Protein AF-A0A847SZL8-F1 (afdb_monomer_lite)

pLDDT: mean 82.45, std 12.75, range [51.09, 95.62]

Structure (mmCIF, N/CA/C/O backbone):
data_AF-A0A847SZL8-F1
#
_entry.id   AF-A0A847SZL8-F1
#
loop_
_atom_site.group_PDB
_atom_site.id
_atom_site.type_symbol
_atom_site.label_atom_id
_atom_site.label_alt_id
_atom_site.label_comp_id
_atom_site.label_asym_id
_atom_site.label_entity_id
_atom_site.label_seq_id
_atom_site.pdbx_PDB_ins_code
_atom_site.Cartn_x
_atom_site.Cartn_y
_atom_site.Cartn_z
_atom_site.occupancy
_atom_site.B_iso_or_equiv
_atom_site.auth_seq_id
_atom_site.auth_comp_id
_atom_site.auth_asym_id
_atom_site.auth_atom_id
_atom_site.pdbx_PDB_model_num
ATOM 1 N N . MET A 1 1 ? 1.873 -6.958 -13.716 1.00 56.06 1 MET A N 1
ATOM 2 C CA . MET A 1 1 ? 2.020 -8.199 -14.514 1.00 56.06 1 MET A CA 1
ATOM 3 C C . MET A 1 1 ? 2.588 -7.904 -15.901 1.00 56.06 1 MET A C 1
ATOM 5 O O . MET A 1 1 ? 3.604 -8.492 -16.228 1.00 56.06 1 MET A O 1
ATOM 9 N N . ILE A 1 2 ? 2.047 -6.939 -16.661 1.00 65.44 2 ILE A N 1
ATOM 10 C CA . ILE A 1 2 ? 2.554 -6.559 -18.002 1.00 65.44 2 ILE A CA 1
ATOM 11 C C . ILE A 1 2 ? 4.053 -6.182 -18.011 1.00 65.44 2 ILE A C 1
ATOM 13 O O . ILE A 1 2 ? 4.792 -6.655 -18.864 1.00 65.44 2 ILE A O 1
ATOM 17 N N . GLY A 1 3 ? 4.538 -5.430 -17.015 1.00 54.22 3 GLY A N 1
ATOM 18 C CA . GLY A 1 3 ? 5.964 -5.068 -16.926 1.00 54.22 3 GLY A CA 1
ATOM 19 C C . GLY A 1 3 ? 6.925 -6.255 -16.756 1.00 54.22 3 GLY A C 1
ATOM 20 O O . GLY A 1 3 ? 8.034 -6.219 -17.275 1.00 54.22 3 GLY A O 1
ATOM 21 N N . VAL A 1 4 ? 6.484 -7.334 -16.096 1.00 65.69 4 VAL A N 1
ATOM 22 C CA . VAL A 1 4 ? 7.276 -8.572 -15.953 1.00 65.69 4 VAL A CA 1
ATOM 23 C C . VAL A 1 4 ? 7.422 -9.265 -17.303 1.00 65.69 4 VAL A C 1
ATOM 25 O O . VAL A 1 4 ? 8.506 -9.728 -17.637 1.00 65.69 4 VAL A O 1
ATOM 28 N N . VAL A 1 5 ? 6.346 -9.288 -18.093 1.00 71.50 5 VAL A N 1
ATOM 29 C CA . VAL A 1 5 ? 6.340 -9.889 -19.432 1.00 71.50 5 VAL A CA 1
ATOM 30 C C . VAL A 1 5 ? 7.264 -9.112 -20.371 1.00 71.50 5 VAL A C 1
ATOM 32 O O . VAL A 1 5 ? 8.088 -9.719 -21.042 1.00 71.50 5 VAL A O 1
ATOM 35 N N . ILE A 1 6 ? 7.198 -7.777 -20.365 1.00 69.06 6 ILE A N 1
ATOM 36 C CA . ILE A 1 6 ? 8.041 -6.928 -21.226 1.00 69.06 6 ILE A CA 1
ATOM 37 C C . ILE A 1 6 ? 9.527 -7.056 -20.860 1.00 69.06 6 ILE A C 1
ATOM 39 O O . ILE A 1 6 ? 10.365 -7.198 -21.747 1.00 69.06 6 ILE A O 1
ATOM 43 N N . PHE A 1 7 ? 9.862 -7.074 -19.565 1.00 65.06 7 PHE A N 1
ATOM 44 C CA . PHE A 1 7 ? 11.241 -7.301 -19.128 1.00 65.06 7 PHE A CA 1
ATOM 45 C C . PHE A 1 7 ? 11.752 -8.695 -19.494 1.00 65.06 7 PHE A C 1
ATOM 47 O O . PHE A 1 7 ? 12.877 -8.823 -19.966 1.00 65.06 7 PHE A O 1
ATOM 54 N N . ALA A 1 8 ? 10.932 -9.735 -19.308 1.00 67.38 8 ALA A N 1
ATOM 55 C CA . ALA A 1 8 ? 11.304 -11.097 -19.672 1.00 67.38 8 ALA A CA 1
ATOM 56 C C . ALA A 1 8 ? 11.569 -11.225 -21.180 1.00 67.38 8 ALA A C 1
ATOM 58 O O . ALA A 1 8 ? 12.553 -11.846 -21.562 1.00 67.38 8 ALA A O 1
ATOM 59 N N . VAL A 1 9 ? 10.755 -10.585 -22.029 1.00 69.19 9 VAL A N 1
ATOM 60 C CA . VAL A 1 9 ? 10.972 -10.558 -23.486 1.00 69.19 9 VAL A CA 1
ATOM 61 C C . VAL A 1 9 ? 12.299 -9.876 -23.841 1.00 69.19 9 VAL A C 1
ATOM 63 O O . VAL A 1 9 ? 13.081 -10.450 -24.591 1.00 69.19 9 VAL A O 1
ATOM 66 N N . GLY A 1 10 ? 12.602 -8.709 -23.259 1.00 62.47 10 GLY A N 1
ATOM 67 C CA . GLY A 1 10 ? 13.881 -8.021 -23.497 1.00 62.47 10 GLY A CA 1
ATOM 68 C C . GLY A 1 10 ? 15.105 -8.788 -22.974 1.00 62.47 10 GLY A C 1
ATOM 69 O O . GLY A 1 10 ? 16.164 -8.764 -23.593 1.00 62.47 10 GLY A O 1
ATOM 70 N N . LEU A 1 11 ? 14.971 -9.500 -21.850 1.00 67.06 11 LEU A N 1
ATOM 71 C CA . LEU A 1 11 ? 16.047 -10.321 -21.287 1.00 67.06 11 LEU A CA 1
ATOM 72 C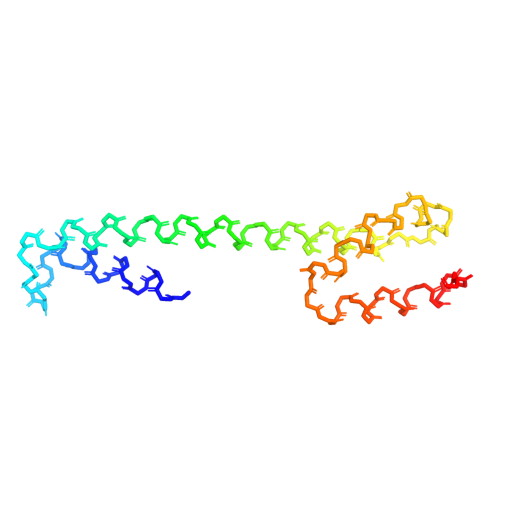 C . LEU A 1 11 ? 16.333 -11.567 -22.140 1.00 67.06 11 LEU A C 1
ATOM 74 O O . LEU A 1 11 ? 17.491 -11.938 -22.307 1.00 67.06 11 LEU A O 1
ATOM 78 N N . LEU A 1 12 ? 15.292 -12.206 -22.683 1.00 66.88 12 LEU A N 1
ATOM 79 C CA . LEU A 1 12 ? 15.429 -13.379 -23.554 1.00 66.88 12 LEU A CA 1
ATOM 80 C C . LEU A 1 12 ? 16.088 -13.029 -24.897 1.00 66.88 12 LEU A C 1
ATOM 82 O O . LEU A 1 12 ? 16.916 -13.803 -25.376 1.00 66.88 12 LEU A O 1
ATOM 86 N N . ASP A 1 13 ? 15.774 -11.855 -25.451 1.00 63.31 13 ASP A N 1
ATOM 87 C CA . ASP A 1 13 ? 16.421 -11.298 -26.648 1.00 63.31 13 ASP A CA 1
ATOM 88 C C . ASP A 1 13 ? 17.920 -11.018 -26.394 1.00 63.31 13 ASP A C 1
ATOM 90 O O . ASP A 1 13 ? 18.778 -11.464 -27.153 1.00 63.31 13 ASP A O 1
ATOM 94 N N . LEU A 1 14 ? 18.273 -10.407 -25.251 1.00 62.00 14 LEU A N 1
ATOM 95 C CA . LEU A 1 14 ? 19.674 -10.156 -24.866 1.00 62.00 14 LEU A CA 1
ATOM 96 C C . LEU A 1 14 ? 20.489 -11.446 -24.652 1.00 62.00 14 LEU A C 1
ATOM 98 O O . LEU A 1 14 ? 21.679 -11.491 -24.959 1.00 62.00 14 LEU A O 1
ATOM 102 N N . LEU A 1 15 ? 19.862 -12.504 -24.132 1.00 67.12 15 LEU A N 1
ATOM 103 C CA . LEU A 1 15 ? 20.504 -13.811 -23.939 1.00 67.12 15 LEU A CA 1
ATOM 104 C C . LEU A 1 15 ? 20.702 -14.588 -25.255 1.00 67.12 15 LEU A C 1
ATOM 106 O O . LEU A 1 15 ? 21.145 -15.737 -25.219 1.00 67.12 15 LEU A O 1
ATOM 110 N N . ASN A 1 16 ? 20.395 -13.974 -26.405 1.00 59.38 16 ASN A N 1
ATOM 111 C CA . ASN A 1 16 ? 20.496 -14.552 -27.743 1.00 59.38 16 ASN A CA 1
ATOM 112 C C . ASN A 1 16 ? 19.755 -15.899 -27.859 1.00 59.38 16 ASN A C 1
ATOM 114 O O . ASN A 1 16 ? 20.149 -16.800 -28.607 1.00 59.38 16 ASN A O 1
ATOM 118 N N . MET A 1 17 ? 18.673 -16.064 -27.084 1.00 55.69 17 MET A N 1
ATOM 119 C CA . MET A 1 17 ? 17.741 -17.165 -27.280 1.00 55.69 17 MET A CA 1
ATOM 120 C C . MET A 1 17 ? 16.977 -16.859 -28.565 1.00 55.69 17 MET A C 1
ATOM 122 O O . MET A 1 17 ? 16.092 -16.013 -28.578 1.00 55.69 17 MET A O 1
ATOM 126 N N . ARG A 1 18 ? 17.380 -17.558 -29.631 1.00 51.09 18 ARG A N 1
ATOM 127 C CA . ARG A 1 18 ? 17.057 -17.478 -31.074 1.00 51.09 18 ARG A CA 1
ATOM 128 C C . ARG A 1 18 ? 15.573 -17.340 -31.499 1.00 51.09 18 ARG A C 1
ATOM 130 O O . ARG A 1 18 ? 15.249 -17.595 -32.653 1.00 51.09 18 ARG A O 1
ATOM 137 N N . PHE A 1 19 ? 14.656 -17.004 -30.598 1.00 53.31 19 PHE A N 1
ATOM 138 C CA . PHE A 1 19 ? 13.219 -16.889 -30.849 1.00 53.31 19 PHE A CA 1
ATOM 139 C C . PHE A 1 19 ? 12.742 -15.456 -31.104 1.00 53.31 19 PHE A C 1
ATOM 141 O O . PHE A 1 19 ? 11.617 -15.285 -31.568 1.00 53.31 19 PHE A O 1
ATOM 148 N N . VAL A 1 20 ? 13.565 -14.435 -30.845 1.00 53.34 20 VAL A N 1
ATOM 149 C CA . VAL A 1 20 ? 13.224 -13.042 -31.152 1.00 53.34 20 VAL A CA 1
ATOM 150 C C . VAL A 1 20 ? 14.484 -12.351 -31.678 1.00 53.34 20 VAL A C 1
ATOM 152 O O . VAL A 1 20 ? 15.493 -12.338 -30.995 1.00 53.34 20 VAL A O 1
ATOM 155 N N . GLU A 1 21 ? 14.465 -11.863 -32.917 1.00 57.94 21 GLU A N 1
ATOM 156 C CA . GLU A 1 21 ? 15.488 -10.953 -33.449 1.00 57.94 21 GLU A CA 1
ATOM 157 C C . GLU A 1 21 ? 14.891 -9.546 -33.382 1.00 57.94 21 GLU A C 1
ATOM 159 O O . GLU A 1 21 ? 14.285 -9.068 -34.340 1.00 57.94 21 GLU A O 1
ATOM 164 N N . VAL A 1 22 ? 14.980 -8.888 -32.221 1.00 59.97 22 VAL A N 1
ATOM 165 C CA . VAL A 1 22 ? 14.420 -7.530 -32.058 1.00 59.97 22 VAL A CA 1
ATOM 166 C C . VAL A 1 22 ? 15.401 -6.446 -32.540 1.00 59.97 22 VAL A C 1
ATOM 168 O O . VAL A 1 22 ? 15.051 -5.268 -32.660 1.00 59.97 22 VAL A O 1
ATOM 171 N N . GLY A 1 23 ? 16.639 -6.824 -32.874 1.00 67.12 23 GLY A N 1
ATOM 172 C CA . GLY A 1 23 ? 17.683 -5.899 -33.316 1.00 67.12 23 GLY A CA 1
ATOM 173 C C . GLY A 1 23 ? 17.966 -4.822 -32.260 1.00 67.12 23 GLY A C 1
ATOM 174 O O . GLY A 1 23 ? 17.905 -5.068 -31.059 1.00 67.12 23 GLY A O 1
ATOM 175 N N . THR A 1 24 ? 18.243 -3.585 -32.679 1.00 69.69 24 THR A N 1
ATOM 176 C CA . THR A 1 24 ? 18.556 -2.466 -31.762 1.00 69.69 24 THR A CA 1
ATOM 177 C C . THR A 1 24 ? 17.422 -2.132 -30.775 1.00 69.69 24 THR A C 1
ATOM 179 O O . THR A 1 24 ? 17.667 -1.515 -29.738 1.00 69.69 24 THR A O 1
ATOM 182 N N . TRP A 1 25 ? 16.185 -2.557 -31.048 1.00 73.19 25 TRP A N 1
ATOM 183 C CA . TRP A 1 25 ? 15.039 -2.335 -30.163 1.00 73.19 25 TRP A CA 1
ATOM 184 C C . TRP A 1 25 ? 15.083 -3.177 -28.879 1.00 73.19 25 TRP A C 1
ATOM 186 O O . TRP A 1 25 ? 14.445 -2.797 -27.894 1.00 73.19 25 TRP A O 1
ATOM 196 N N . GLY A 1 26 ? 15.880 -4.252 -28.842 1.00 72.88 26 GLY A N 1
ATOM 197 C CA . GLY A 1 26 ? 16.061 -5.095 -27.657 1.00 72.88 26 GLY A CA 1
ATOM 198 C C . GLY A 1 26 ? 16.535 -4.308 -26.433 1.00 72.88 26 GLY A C 1
ATOM 199 O O . GLY A 1 26 ? 15.957 -4.421 -25.351 1.00 72.88 26 GLY A O 1
ATOM 200 N N . TYR A 1 27 ? 17.508 -3.407 -26.615 1.00 72.44 27 TYR A N 1
ATOM 201 C CA . TYR A 1 27 ? 18.032 -2.556 -25.538 1.00 72.44 27 TYR A CA 1
ATOM 202 C C . TYR A 1 27 ? 16.971 -1.614 -24.950 1.00 72.44 27 TYR A C 1
ATOM 204 O O . TYR A 1 27 ? 16.910 -1.427 -23.732 1.00 72.44 27 TYR A O 1
ATOM 212 N N . TRP A 1 28 ? 16.101 -1.055 -25.796 1.00 79.00 28 TRP A N 1
ATOM 213 C CA . TRP A 1 28 ? 14.998 -0.197 -25.356 1.00 79.00 28 TRP A CA 1
ATOM 214 C C . TRP A 1 28 ? 13.950 -0.985 -24.569 1.00 79.00 28 TRP A C 1
ATOM 216 O O . TRP A 1 28 ? 13.506 -0.528 -23.516 1.00 79.00 28 TRP A O 1
ATOM 226 N N . LEU A 1 29 ? 13.594 -2.188 -25.030 1.00 76.12 29 LEU A N 1
ATOM 227 C CA . LEU A 1 29 ? 12.659 -3.069 -24.325 1.00 76.12 29 LEU A CA 1
ATOM 228 C C . LEU A 1 29 ? 13.199 -3.510 -22.964 1.00 76.12 29 LEU A C 1
ATOM 230 O O . LEU A 1 29 ? 12.448 -3.532 -21.989 1.00 76.12 29 LEU A O 1
ATOM 234 N N . LEU A 1 30 ? 14.497 -3.798 -22.874 1.00 75.00 30 LEU A N 1
ATOM 235 C CA . LEU A 1 30 ? 15.151 -4.154 -21.618 1.00 75.00 30 LEU A CA 1
ATOM 236 C C . LEU A 1 30 ? 15.120 -2.987 -20.623 1.00 75.00 30 LEU A C 1
ATOM 238 O O . LEU A 1 30 ? 14.724 -3.167 -19.471 1.00 75.00 30 LEU A O 1
ATOM 242 N N . GLY A 1 31 ? 1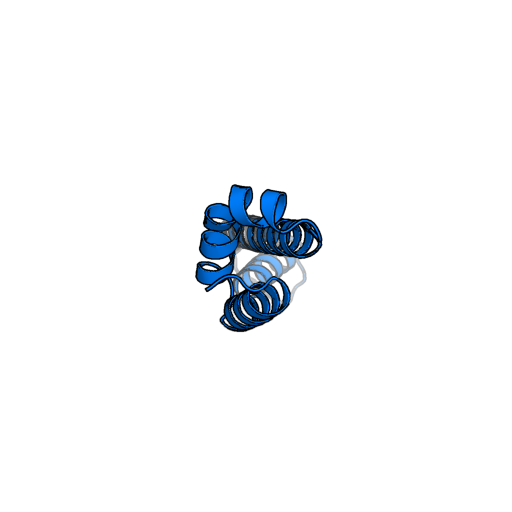5.460 -1.777 -21.081 1.00 81.12 31 GLY A N 1
ATOM 243 C CA . GLY A 1 31 ? 15.404 -0.566 -20.262 1.00 81.12 31 GLY A CA 1
ATOM 244 C C . GLY A 1 31 ? 13.989 -0.255 -19.765 1.00 81.12 31 GLY A C 1
ATOM 245 O O . GLY A 1 31 ? 13.770 -0.079 -18.566 1.00 81.12 31 GLY A O 1
ATOM 246 N N . ILE A 1 32 ? 13.005 -0.258 -20.666 1.00 82.69 32 ILE A N 1
ATOM 247 C CA . ILE A 1 32 ? 11.594 -0.008 -20.335 1.00 82.69 32 ILE A CA 1
ATOM 248 C C . ILE A 1 32 ? 11.052 -1.092 -19.392 1.00 82.69 32 ILE A C 1
ATOM 250 O O . ILE A 1 32 ? 10.373 -0.785 -18.407 1.00 82.69 32 ILE A O 1
ATOM 254 N N . GLY A 1 33 ? 11.380 -2.358 -19.656 1.00 79.06 33 GLY A N 1
ATOM 255 C CA . GLY A 1 33 ? 11.017 -3.484 -18.806 1.00 79.06 33 GLY A CA 1
ATOM 256 C C . GLY A 1 33 ? 11.587 -3.345 -17.395 1.00 79.06 33 GLY A C 1
ATOM 257 O O . GLY A 1 33 ? 10.859 -3.538 -16.422 1.00 79.06 33 GLY A O 1
ATOM 258 N N . ALA A 1 34 ? 12.854 -2.941 -17.268 1.00 82.69 34 ALA A N 1
ATOM 259 C CA . ALA A 1 34 ? 13.506 -2.757 -15.976 1.00 82.69 34 ALA A CA 1
ATOM 260 C C . ALA A 1 34 ? 12.830 -1.646 -15.160 1.00 82.69 34 ALA A C 1
ATOM 262 O O . ALA A 1 34 ? 12.519 -1.842 -13.984 1.00 82.69 34 ALA A O 1
ATOM 263 N N . VAL A 1 35 ? 12.518 -0.509 -15.789 1.00 87.50 35 VAL A N 1
ATOM 264 C CA . VAL A 1 35 ? 11.812 0.600 -15.129 1.00 87.50 35 VAL A CA 1
ATOM 265 C C . VAL A 1 35 ? 10.411 0.176 -14.682 1.00 87.50 35 VAL A C 1
ATOM 267 O O . VAL A 1 35 ? 10.040 0.396 -13.528 1.00 87.50 35 VAL A O 1
ATOM 270 N N . MET A 1 36 ? 9.639 -0.490 -15.546 1.00 83.25 36 MET A N 1
ATOM 271 C CA . MET A 1 36 ? 8.307 -0.984 -15.176 1.00 83.25 36 MET A CA 1
ATOM 272 C C . MET A 1 36 ? 8.353 -2.017 -14.047 1.00 83.25 36 MET A C 1
ATOM 274 O O . MET A 1 36 ? 7.479 -2.012 -13.175 1.00 83.25 36 MET A O 1
ATOM 278 N N . LEU A 1 37 ? 9.360 -2.894 -14.038 1.00 82.88 37 LEU A N 1
ATOM 279 C CA . LEU A 1 37 ? 9.573 -3.838 -12.946 1.00 82.88 37 LEU A CA 1
ATOM 280 C C . LEU A 1 37 ? 9.865 -3.128 -11.629 1.00 82.88 37 LEU A C 1
ATOM 282 O O . LEU A 1 37 ? 9.244 -3.463 -10.622 1.00 82.88 37 LEU A O 1
ATOM 286 N N . LEU A 1 38 ? 10.762 -2.141 -11.632 1.00 88.00 38 LEU A N 1
ATOM 287 C CA . LEU A 1 38 ? 11.089 -1.369 -10.435 1.00 88.00 38 LEU A CA 1
ATOM 288 C C . LEU A 1 38 ? 9.849 -0.672 -9.869 1.00 88.00 38 LEU A C 1
ATOM 290 O O . LEU A 1 38 ? 9.566 -0.801 -8.678 1.00 88.00 38 LEU A O 1
ATOM 294 N N . ILE A 1 39 ? 9.057 -0.013 -10.719 1.00 89.31 39 ILE A N 1
ATOM 295 C CA . ILE A 1 39 ? 7.802 0.631 -10.304 1.00 89.31 39 ILE A CA 1
ATOM 296 C C . ILE A 1 39 ? 6.843 -0.401 -9.699 1.00 89.31 39 ILE A C 1
ATOM 298 O O . ILE A 1 39 ? 6.295 -0.181 -8.617 1.00 89.31 39 ILE A O 1
ATOM 302 N N . GLY A 1 40 ? 6.673 -1.551 -10.359 1.00 85.81 40 GLY A N 1
ATOM 303 C CA . GLY A 1 40 ? 5.821 -2.634 -9.872 1.00 85.81 40 GLY A CA 1
ATOM 304 C C . GLY A 1 40 ? 6.275 -3.193 -8.521 1.00 85.81 40 GLY A C 1
ATOM 305 O O . GLY A 1 40 ? 5.442 -3.427 -7.645 1.00 85.81 40 GLY A O 1
ATOM 306 N N . LEU A 1 41 ? 7.585 -3.364 -8.323 1.00 87.81 41 LEU A N 1
ATOM 307 C CA . LEU A 1 41 ? 8.165 -3.823 -7.061 1.00 87.81 41 LEU A CA 1
ATOM 308 C C . LEU A 1 41 ? 7.948 -2.810 -5.937 1.00 87.81 41 LEU A C 1
ATOM 310 O O . LEU A 1 41 ? 7.540 -3.208 -4.846 1.00 87.81 41 LEU A O 1
ATOM 314 N N . ILE A 1 42 ? 8.153 -1.516 -6.201 1.00 90.31 42 ILE A N 1
ATOM 315 C CA . ILE A 1 42 ? 7.909 -0.446 -5.222 1.00 90.31 42 ILE A CA 1
ATOM 316 C C . ILE A 1 42 ? 6.433 -0.427 -4.815 1.00 90.31 42 ILE A C 1
ATOM 318 O O . ILE A 1 42 ? 6.119 -0.401 -3.624 1.00 90.31 42 ILE A O 1
ATOM 322 N N . TRP A 1 43 ? 5.517 -0.498 -5.783 1.00 87.62 43 TRP A N 1
ATOM 323 C CA . TRP A 1 43 ? 4.079 -0.556 -5.515 1.00 87.62 43 TRP A CA 1
ATOM 324 C C . TRP A 1 43 ? 3.692 -1.777 -4.680 1.00 87.62 43 TRP A C 1
ATOM 326 O O . TRP A 1 43 ? 2.975 -1.654 -3.687 1.00 87.62 43 TRP A O 1
ATOM 336 N N . LEU A 1 44 ? 4.197 -2.956 -5.044 1.00 88.56 44 LEU A N 1
ATOM 337 C CA . LEU A 1 44 ? 3.903 -4.205 -4.348 1.00 88.56 44 LEU A CA 1
ATOM 338 C C . LEU A 1 44 ? 4.481 -4.219 -2.926 1.00 88.56 44 LEU A C 1
ATOM 340 O O . LEU A 1 44 ? 3.817 -4.675 -1.992 1.00 88.56 44 LEU A O 1
ATOM 344 N N . ALA A 1 45 ? 5.687 -3.681 -2.740 1.00 90.31 45 ALA A N 1
ATOM 345 C CA . ALA A 1 45 ? 6.281 -3.487 -1.424 1.00 90.31 45 ALA A CA 1
ATOM 346 C C . ALA A 1 45 ? 5.448 -2.510 -0.582 1.00 90.31 45 ALA A C 1
ATOM 348 O O . ALA A 1 45 ? 5.087 -2.842 0.546 1.00 90.31 45 ALA A O 1
ATOM 349 N N . S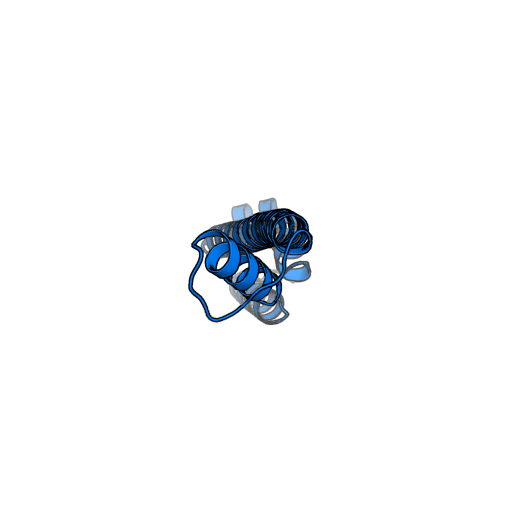ER A 1 46 ? 5.067 -1.357 -1.141 1.00 89.44 46 SER A N 1
ATOM 350 C CA . SER A 1 46 ? 4.230 -0.363 -0.459 1.00 89.44 46 SER A CA 1
ATOM 351 C C . SER A 1 46 ? 2.884 -0.954 -0.034 1.00 89.44 46 SER A C 1
ATOM 353 O O . SER A 1 46 ? 2.497 -0.830 1.127 1.00 89.44 46 SER A O 1
ATOM 355 N N . TYR A 1 47 ? 2.212 -1.685 -0.927 1.00 90.88 47 TYR A N 1
ATOM 356 C CA . TYR A 1 47 ? 0.967 -2.381 -0.611 1.00 90.88 47 TYR A CA 1
ATOM 357 C C . TYR A 1 47 ? 1.145 -3.364 0.553 1.00 90.88 47 TYR A C 1
ATOM 359 O O . TYR A 1 47 ? 0.398 -3.309 1.530 1.00 90.88 47 TYR A O 1
ATOM 367 N N . ARG A 1 48 ? 2.172 -4.224 0.506 1.00 91.56 48 ARG A N 1
ATOM 368 C CA . ARG A 1 48 ? 2.439 -5.183 1.591 1.00 91.56 48 ARG A CA 1
ATOM 369 C C . ARG A 1 48 ? 2.750 -4.500 2.920 1.00 91.56 48 ARG A C 1
ATOM 371 O O . ARG A 1 48 ? 2.303 -4.986 3.957 1.00 91.56 48 ARG A O 1
ATOM 378 N N . LEU A 1 49 ? 3.501 -3.401 2.909 1.00 93.19 49 LEU A N 1
ATOM 379 C CA . LEU A 1 49 ? 3.808 -2.633 4.116 1.00 93.19 49 LEU A CA 1
ATOM 380 C C . LEU A 1 49 ? 2.548 -1.991 4.706 1.00 93.19 49 LEU A C 1
ATOM 382 O O . LEU A 1 49 ? 2.332 -2.102 5.911 1.00 93.19 49 LEU A O 1
ATOM 386 N N . ASN A 1 50 ? 1.679 -1.416 3.872 1.00 93.31 50 ASN A N 1
ATOM 387 C CA . ASN A 1 50 ? 0.409 -0.832 4.312 1.00 93.31 50 ASN A CA 1
ATOM 388 C C . ASN A 1 50 ? -0.528 -1.892 4.905 1.00 93.31 50 ASN A C 1
ATOM 390 O O . ASN A 1 50 ? -1.078 -1.683 5.983 1.00 93.31 50 ASN A O 1
ATOM 394 N N . VAL A 1 51 ? -0.647 -3.062 4.265 1.00 94.31 51 VAL A N 1
ATOM 395 C CA . VAL A 1 51 ? -1.436 -4.190 4.792 1.00 94.31 51 VAL A CA 1
ATOM 396 C C . VAL A 1 51 ? -0.876 -4.686 6.127 1.00 94.31 51 VAL A C 1
ATOM 398 O O . VAL A 1 51 ? -1.638 -4.937 7.060 1.00 94.31 51 VAL A O 1
ATOM 401 N N . ARG A 1 52 ? 0.453 -4.808 6.254 1.00 95.62 52 ARG A N 1
ATOM 402 C CA . ARG A 1 52 ? 1.101 -5.184 7.521 1.00 95.62 52 ARG A CA 1
ATOM 403 C C . ARG A 1 52 ? 0.854 -4.147 8.615 1.00 95.62 52 ARG A C 1
ATOM 405 O O . ARG A 1 52 ? 0.505 -4.538 9.725 1.00 95.62 52 ARG A O 1
ATOM 412 N N . LYS A 1 53 ? 0.996 -2.851 8.309 1.00 94.50 53 LYS A N 1
ATOM 413 C CA . LYS A 1 53 ? 0.725 -1.757 9.257 1.00 94.50 53 LYS A CA 1
ATOM 414 C C . LYS A 1 53 ? -0.735 -1.791 9.713 1.00 94.50 53 LYS A C 1
ATOM 416 O O . LYS A 1 53 ? -0.983 -1.755 10.913 1.00 94.50 53 LYS A O 1
ATOM 421 N N . PHE A 1 54 ? -1.675 -1.954 8.781 1.00 95.19 54 PHE A N 1
ATOM 422 C CA . PHE A 1 54 ? -3.097 -2.082 9.092 1.00 95.19 54 PHE A CA 1
ATOM 423 C C . PHE A 1 54 ? -3.368 -3.272 10.017 1.00 95.19 54 PHE A C 1
ATOM 425 O O . PHE A 1 54 ? -3.979 -3.103 11.066 1.00 95.19 54 PHE A O 1
ATOM 432 N N . ASN A 1 55 ? -2.875 -4.466 9.673 1.00 94.00 55 ASN A N 1
ATOM 433 C CA . ASN A 1 55 ? -3.087 -5.659 10.495 1.00 94.00 55 ASN A CA 1
ATOM 434 C C . ASN A 1 55 ? -2.517 -5.484 11.910 1.00 94.00 55 ASN A C 1
ATOM 436 O O . ASN A 1 55 ? -3.205 -5.805 12.870 1.00 94.00 55 ASN A O 1
ATOM 440 N N . LYS A 1 56 ? -1.320 -4.899 12.045 1.00 94.44 56 LYS A N 1
ATOM 441 C CA . LYS A 1 56 ? -0.709 -4.622 13.352 1.00 94.44 56 LYS A CA 1
ATOM 442 C C . LYS A 1 56 ? -1.567 -3.685 14.207 1.00 94.44 56 LYS A C 1
ATOM 444 O O . LYS A 1 56 ? -1.730 -3.921 15.397 1.00 94.44 56 LYS A O 1
ATOM 449 N N . LEU A 1 57 ? -2.130 -2.629 13.619 1.00 92.38 57 LEU A N 1
ATOM 450 C CA . LEU A 1 57 ? -3.023 -1.717 14.343 1.00 92.38 57 LEU A CA 1
ATOM 451 C C . LEU A 1 57 ? -4.360 -2.390 14.699 1.00 92.38 57 LEU A C 1
ATOM 453 O O . LEU A 1 57 ? -4.918 -2.154 15.767 1.00 92.38 57 LEU A O 1
ATOM 457 N N . MET A 1 58 ? -4.842 -3.285 13.838 1.00 92.38 58 MET A N 1
ATOM 458 C CA . MET A 1 58 ? -6.043 -4.087 14.070 1.00 92.38 58 MET A CA 1
ATOM 459 C C . MET A 1 58 ? -5.854 -5.215 15.089 1.00 92.38 58 MET A C 1
ATOM 461 O O . MET A 1 58 ? -6.847 -5.806 15.501 1.00 92.38 58 MET A O 1
ATOM 465 N N . GLU A 1 59 ? -4.635 -5.531 15.519 1.00 92.94 59 GLU A N 1
ATOM 466 C CA . GLU A 1 59 ? -4.375 -6.483 16.609 1.00 92.94 59 GLU A CA 1
ATOM 467 C C . GLU A 1 59 ? -4.522 -5.838 17.997 1.00 92.94 59 GLU A C 1
ATOM 469 O O . GLU A 1 59 ? -4.673 -6.550 18.989 1.00 92.94 59 GLU A O 1
ATOM 474 N N . GLU A 1 60 ? -4.549 -4.504 18.076 1.00 91.38 60 GLU A N 1
ATOM 475 C CA . GLU A 1 60 ? -4.668 -3.776 19.340 1.00 91.38 60 GLU A CA 1
ATOM 476 C C . GLU A 1 60 ? -5.979 -4.117 20.066 1.00 91.38 60 GLU A C 1
ATOM 478 O O . GLU A 1 60 ? -7.061 -4.075 19.476 1.00 91.38 60 GLU A O 1
ATOM 483 N N . LYS A 1 61 ? -5.891 -4.464 21.353 1.00 86.38 61 LYS A N 1
ATOM 484 C CA . LYS A 1 61 ? -7.044 -4.856 22.184 1.00 86.38 61 LYS A CA 1
ATOM 485 C C . LYS A 1 61 ? -7.526 -3.720 23.080 1.00 86.38 61 LYS A C 1
ATOM 487 O O . LYS A 1 61 ? -8.687 -3.700 23.478 1.00 86.38 61 LYS A O 1
ATOM 492 N N . SER A 1 62 ? -6.651 -2.771 23.407 1.00 89.44 62 SER A N 1
ATOM 493 C CA . SER A 1 62 ? -7.007 -1.623 24.233 1.00 89.44 62 SER A CA 1
ATOM 494 C C . SER A 1 62 ? -7.793 -0.597 23.422 1.00 89.44 62 SER A C 1
ATOM 496 O O . SER A 1 62 ? -7.264 -0.004 22.481 1.00 89.44 62 SER A O 1
ATOM 498 N N . LYS A 1 63 ? -9.038 -0.319 23.834 1.00 88.19 63 LYS A N 1
ATOM 499 C CA . LYS A 1 63 ? -9.882 0.724 23.226 1.00 88.19 63 LYS A CA 1
ATOM 500 C C . LYS A 1 63 ? -9.171 2.077 23.173 1.00 88.19 63 LYS A C 1
ATOM 502 O O . LYS A 1 63 ? -9.170 2.719 22.132 1.00 88.19 63 LYS A O 1
ATOM 507 N N . ALA A 1 64 ? -8.526 2.487 24.266 1.00 90.00 64 ALA A N 1
ATOM 508 C CA . ALA A 1 64 ? -7.833 3.773 24.338 1.00 90.00 64 ALA A CA 1
ATOM 509 C C . ALA A 1 64 ? -6.665 3.860 23.342 1.00 90.00 64 ALA A C 1
ATOM 511 O O . ALA A 1 64 ? -6.504 4.874 22.663 1.00 90.00 64 ALA A O 1
ATOM 512 N N . ASN A 1 65 ? -5.874 2.787 23.216 1.00 89.19 65 ASN A N 1
ATOM 513 C CA . ASN A 1 65 ? -4.743 2.774 22.289 1.00 89.19 65 ASN A CA 1
ATOM 514 C C . ASN A 1 65 ? -5.199 2.653 20.826 1.00 89.19 65 ASN A C 1
ATOM 516 O O . ASN A 1 65 ? -4.581 3.233 19.935 1.00 89.19 65 ASN A O 1
ATOM 520 N N . PHE A 1 66 ? -6.307 1.952 20.575 1.00 92.06 66 PHE A N 1
ATOM 521 C CA . PHE A 1 66 ? -6.917 1.884 19.252 1.00 92.06 66 PHE A CA 1
ATOM 522 C C . PHE A 1 66 ? -7.453 3.252 18.810 1.00 92.06 66 PHE A C 1
ATOM 524 O O . PHE A 1 66 ? -7.104 3.709 17.726 1.00 92.06 66 PHE A O 1
ATOM 531 N N . THR A 1 67 ? -8.204 3.954 19.669 1.00 90.19 67 THR A N 1
ATOM 532 C CA . THR A 1 67 ? -8.719 5.302 19.373 1.00 90.19 67 THR A CA 1
ATOM 533 C C . THR A 1 67 ? -7.592 6.295 19.085 1.00 90.19 67 THR A C 1
ATOM 535 O O . THR A 1 67 ? -7.717 7.110 18.178 1.00 90.19 67 THR A O 1
ATOM 538 N N . ARG A 1 68 ? -6.458 6.203 19.797 1.00 91.69 68 ARG A N 1
ATOM 539 C CA . ARG A 1 68 ? -5.297 7.080 19.559 1.00 91.69 68 ARG A CA 1
ATOM 540 C C . ARG A 1 68 ? -4.718 6.943 18.148 1.00 91.69 68 ARG A C 1
ATOM 542 O O . ARG A 1 68 ? -4.201 7.914 17.615 1.00 91.69 68 ARG A O 1
ATOM 549 N N . ASN A 1 69 ? -4.774 5.745 17.569 1.00 92.56 69 ASN A N 1
ATOM 550 C CA . ASN A 1 69 ? -4.258 5.469 16.227 1.00 92.56 69 ASN A CA 1
ATOM 551 C C . ASN A 1 69 ? -5.389 5.343 15.186 1.00 92.56 69 ASN A C 1
ATOM 553 O O . ASN A 1 69 ? -5.160 4.795 14.110 1.00 92.56 69 ASN A O 1
ATOM 557 N N . MET A 1 70 ? -6.609 5.791 15.502 1.00 91.44 70 MET A N 1
ATOM 558 C CA . MET A 1 70 ? -7.790 5.547 14.669 1.00 91.44 70 MET A CA 1
ATOM 559 C C . MET A 1 70 ? -7.685 6.223 13.301 1.00 91.44 70 MET A C 1
ATOM 561 O O . MET A 1 70 ? -7.937 5.560 12.298 1.00 91.44 70 MET A O 1
ATOM 565 N N . ASP A 1 71 ? -7.211 7.468 13.255 1.00 92.94 71 ASP A N 1
ATOM 566 C CA . ASP A 1 71 ? -6.994 8.218 12.009 1.00 92.94 71 ASP A CA 1
ATOM 567 C C . ASP A 1 71 ? -6.053 7.462 11.054 1.00 92.94 71 ASP A C 1
ATOM 569 O O . ASP A 1 71 ? -6.314 7.327 9.859 1.00 92.94 71 ASP A O 1
ATOM 573 N N . ASP A 1 72 ? -4.981 6.884 11.603 1.00 93.25 72 ASP A N 1
ATOM 574 C CA . ASP A 1 72 ? -4.003 6.076 10.871 1.00 93.25 72 ASP A CA 1
ATOM 575 C C . ASP A 1 72 ? -4.637 4.803 10.284 1.00 93.25 72 ASP A C 1
ATOM 577 O O . ASP A 1 72 ? -4.329 4.402 9.158 1.00 93.25 72 ASP A O 1
ATOM 581 N N . VAL A 1 73 ? -5.514 4.145 11.048 1.00 93.19 73 VAL A N 1
ATOM 582 C CA . VAL A 1 73 ? -6.207 2.923 10.615 1.00 93.19 73 VAL A CA 1
ATOM 583 C C . VAL A 1 73 ? -7.263 3.233 9.561 1.00 93.19 73 VAL A C 1
ATOM 585 O O . VAL A 1 73 ? -7.366 2.490 8.587 1.00 93.19 73 VAL A O 1
ATOM 588 N N . GLU A 1 74 ? -8.015 4.320 9.722 1.00 93.38 74 GLU A N 1
ATOM 589 C CA . GLU A 1 74 ? -9.008 4.790 8.751 1.00 93.38 74 GLU A CA 1
ATOM 590 C C . GLU A 1 74 ? -8.356 5.182 7.432 1.00 93.38 74 GLU A C 1
ATOM 592 O O . GLU A 1 74 ? -8.785 4.723 6.374 1.00 93.38 74 GLU A O 1
ATOM 597 N N . TYR A 1 75 ? -7.259 5.938 7.493 1.00 93.69 75 TYR A N 1
ATOM 598 C CA . TYR A 1 75 ? -6.484 6.292 6.311 1.00 93.69 75 TYR A CA 1
ATOM 599 C C . TYR A 1 75 ? -5.998 5.047 5.556 1.00 93.69 75 TYR A C 1
ATOM 601 O O . TYR A 1 75 ? -6.097 4.965 4.329 1.00 93.69 75 TYR A O 1
ATOM 609 N N . LEU A 1 76 ? -5.488 4.044 6.280 1.00 93.25 76 LEU A N 1
ATOM 610 C CA . LEU A 1 76 ? -5.066 2.783 5.673 1.00 93.25 76 LEU A CA 1
ATOM 611 C C . LEU A 1 76 ? -6.244 1.980 5.118 1.00 93.25 76 LEU A C 1
ATOM 613 O O . LEU A 1 76 ? -6.092 1.380 4.058 1.00 93.25 76 LEU A O 1
ATOM 617 N N . ALA A 1 77 ? -7.389 1.959 5.802 1.00 92.50 77 ALA A N 1
ATOM 618 C CA . ALA A 1 77 ? -8.583 1.260 5.342 1.00 92.50 77 ALA A CA 1
ATOM 619 C C . ALA A 1 77 ? -9.099 1.847 4.026 1.00 92.50 77 ALA A C 1
ATOM 621 O O . ALA A 1 77 ? -9.309 1.085 3.089 1.00 92.50 77 ALA A O 1
ATOM 622 N N . TRP A 1 78 ? -9.184 3.177 3.937 1.00 91.50 78 TRP A N 1
ATOM 623 C CA . TRP A 1 78 ? -9.618 3.897 2.737 1.00 91.50 78 TRP A CA 1
ATOM 624 C C . TRP A 1 78 ? -8.664 3.709 1.552 1.00 91.50 78 TRP A C 1
ATOM 626 O O . TRP A 1 78 ? -9.072 3.617 0.396 1.00 91.50 78 TRP A O 1
ATOM 636 N N . ARG A 1 79 ? -7.356 3.625 1.826 1.00 88.62 79 ARG A N 1
ATOM 637 C CA . ARG A 1 79 ? -6.337 3.389 0.792 1.00 88.62 79 ARG A CA 1
ATOM 638 C C . ARG A 1 79 ? -6.290 1.930 0.316 1.00 88.62 79 ARG A C 1
ATOM 640 O O . ARG A 1 79 ? -5.743 1.651 -0.755 1.00 88.62 79 ARG A O 1
ATOM 647 N N . LEU A 1 80 ? -6.770 0.989 1.123 1.00 91.25 80 LEU A N 1
ATOM 648 C CA . LEU A 1 80 ? -6.773 -0.441 0.824 1.00 91.25 80 LEU A CA 1
ATOM 649 C C . LEU A 1 80 ? -8.123 -0.869 0.210 1.00 91.25 80 LEU A C 1
ATOM 651 O O . LEU A 1 80 ? -9.086 -0.116 0.231 1.00 91.25 80 LEU A O 1
ATOM 655 N N . PRO A 1 8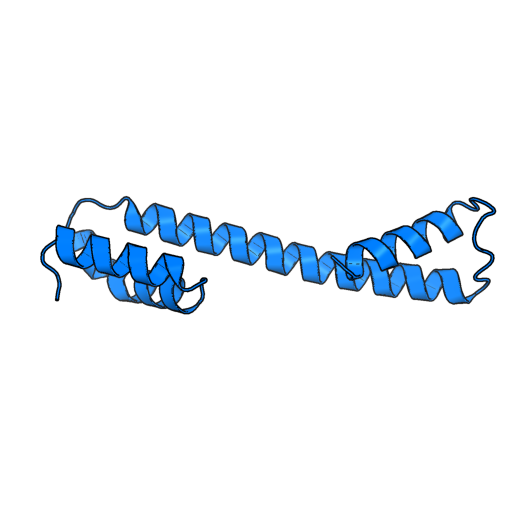1 ? -8.220 -2.075 -0.383 1.00 88.31 81 PRO A N 1
ATOM 656 C CA . PRO A 1 81 ? -9.482 -2.557 -0.947 1.00 88.31 81 PRO A CA 1
ATOM 657 C C . PRO A 1 81 ? -10.613 -2.619 0.092 1.00 88.31 81 PRO A C 1
ATOM 659 O O . PRO A 1 81 ? -10.347 -2.896 1.260 1.00 88.31 81 PRO A O 1
ATOM 662 N N . LEU A 1 82 ? -11.869 -2.500 -0.359 1.00 86.94 82 LEU A N 1
ATOM 663 C CA . LEU A 1 82 ? -13.091 -2.399 0.467 1.00 86.94 82 LEU A CA 1
ATOM 664 C C . LEU A 1 82 ? -13.163 -3.371 1.665 1.00 86.94 82 LEU A C 1
ATOM 666 O O . LEU A 1 82 ? -13.591 -3.003 2.755 1.00 86.94 82 LEU A O 1
ATOM 670 N N . LYS A 1 83 ? -12.650 -4.599 1.512 1.00 91.00 83 LYS A N 1
ATOM 671 C CA . LYS A 1 83 ? -12.553 -5.601 2.591 1.00 91.00 83 LYS A CA 1
ATOM 672 C C . LYS A 1 83 ? -11.877 -5.071 3.871 1.00 91.00 83 LYS A C 1
ATOM 674 O O . LYS A 1 83 ? -12.138 -5.570 4.964 1.00 91.00 83 LYS A O 1
ATOM 679 N N . PHE A 1 84 ? -10.956 -4.117 3.761 1.00 92.81 84 PHE A N 1
ATOM 680 C CA . PHE A 1 84 ? -10.256 -3.534 4.907 1.00 92.81 84 PHE A CA 1
ATOM 681 C C . PHE A 1 84 ? -11.134 -2.543 5.682 1.00 92.81 84 PHE A C 1
ATOM 683 O O . PHE A 1 84 ? -11.084 -2.543 6.913 1.00 92.81 84 PHE A O 1
ATOM 690 N N . GLU A 1 85 ? -11.996 -1.789 4.9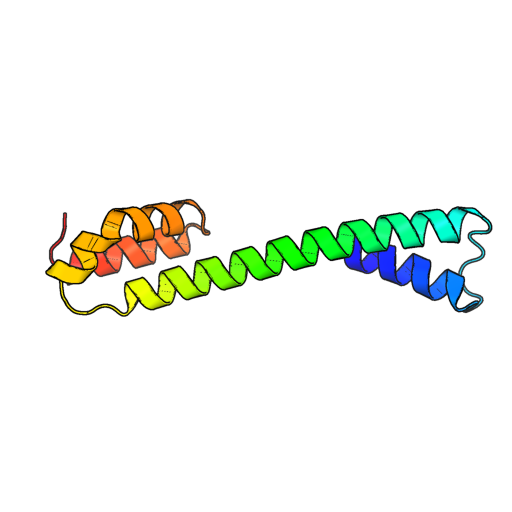98 1.00 91.69 85 GLU A N 1
ATOM 691 C CA . GLU A 1 85 ? -13.010 -0.937 5.631 1.00 91.69 85 GLU A CA 1
ATOM 692 C C . GLU A 1 85 ? -14.042 -1.774 6.394 1.00 91.69 85 GLU A C 1
ATOM 694 O O . GLU A 1 85 ? -14.355 -1.480 7.549 1.00 91.69 85 GLU A O 1
ATOM 699 N N . GLU A 1 86 ? -14.499 -2.885 5.809 1.00 93.62 86 GLU A N 1
ATOM 700 C CA . GLU A 1 86 ? -15.402 -3.824 6.484 1.00 93.62 86 GLU A CA 1
ATOM 701 C C . GLU A 1 86 ? -14.770 -4.373 7.769 1.00 93.62 86 GLU A C 1
ATOM 703 O O . GLU A 1 86 ? -15.394 -4.351 8.833 1.00 93.62 86 GLU A O 1
ATOM 708 N N . ARG A 1 87 ? -13.500 -4.798 7.708 1.00 93.94 87 ARG A N 1
ATOM 709 C CA . ARG A 1 87 ? -12.757 -5.271 8.890 1.00 93.94 87 ARG A CA 1
ATOM 710 C C . ARG A 1 87 ? -12.639 -4.187 9.956 1.00 93.94 87 ARG A C 1
ATOM 712 O O . ARG A 1 87 ? -12.827 -4.487 11.134 1.00 93.94 87 ARG A O 1
ATOM 719 N N . LEU A 1 88 ? -12.349 -2.947 9.559 1.00 94.06 88 LEU A N 1
ATOM 720 C CA . LEU A 1 88 ? -12.292 -1.811 10.476 1.00 94.06 88 LEU A CA 1
ATOM 721 C C . LEU A 1 88 ? -13.648 -1.568 11.150 1.00 94.06 88 LEU A C 1
ATOM 723 O O . LEU A 1 88 ? -13.710 -1.445 12.371 1.00 94.06 88 LEU A O 1
ATOM 727 N N . SER A 1 89 ? -14.740 -1.571 10.383 1.00 93.00 89 SER A N 1
ATOM 728 C CA . SER A 1 89 ? -16.092 -1.390 10.922 1.00 93.00 89 SER A CA 1
ATOM 729 C C . SER A 1 89 ? -16.471 -2.478 11.934 1.00 93.00 89 SER A C 1
ATOM 731 O O . SER A 1 89 ? -17.054 -2.178 12.976 1.00 93.00 89 SER A O 1
ATOM 733 N N . ALA A 1 90 ? -16.087 -3.732 11.676 1.00 93.31 90 ALA A N 1
ATOM 734 C CA . ALA A 1 90 ? -16.337 -4.846 12.583 1.00 93.31 90 ALA A CA 1
ATOM 735 C C . ALA A 1 90 ? -15.592 -4.655 13.911 1.00 93.31 90 ALA A C 1
ATOM 737 O O . ALA A 1 90 ? -16.177 -4.823 14.980 1.00 93.31 90 ALA A O 1
ATOM 738 N N . LYS A 1 91 ? -14.331 -4.211 13.852 1.00 91.38 91 LYS A N 1
ATOM 739 C CA . LYS A 1 91 ? -13.533 -3.923 15.047 1.00 91.38 91 LYS A CA 1
ATOM 740 C C . LYS A 1 91 ? -14.034 -2.708 15.830 1.00 91.38 91 LYS A C 1
ATOM 742 O O . LYS A 1 91 ? -14.056 -2.742 17.058 1.00 91.38 91 LYS A O 1
ATOM 747 N N . LYS A 1 92 ? -14.488 -1.649 15.153 1.00 91.56 92 LYS A N 1
ATOM 748 C CA . LYS A 1 92 ? -15.135 -0.507 15.823 1.00 91.56 92 LYS A CA 1
ATOM 749 C C . LYS A 1 92 ? -16.363 -0.954 16.617 1.00 91.56 92 LYS A C 1
ATOM 751 O O . LYS A 1 92 ? -16.495 -0.585 17.783 1.00 91.56 92 LYS A O 1
ATOM 756 N N . LYS A 1 93 ? -17.199 -1.818 16.027 1.00 92.06 93 LYS A N 1
ATOM 757 C CA . LYS A 1 93 ? -18.351 -2.424 16.714 1.00 92.06 93 LYS A CA 1
ATOM 758 C C . LYS A 1 93 ? -17.925 -3.264 17.921 1.00 92.06 93 LYS A C 1
ATOM 760 O O . LYS A 1 93 ? -18.509 -3.098 18.985 1.00 92.06 93 LYS A O 1
ATOM 765 N N . GLU A 1 94 ? -16.891 -4.098 17.783 1.00 91.19 94 GLU A N 1
ATOM 766 C CA . GLU A 1 94 ? -16.337 -4.913 18.879 1.00 91.19 94 GLU A CA 1
ATOM 767 C C . GLU A 1 94 ? -15.879 -4.053 20.071 1.00 91.19 94 GLU A C 1
ATOM 769 O O . GLU A 1 94 ? -16.166 -4.371 21.221 1.00 91.19 94 GLU A O 1
ATOM 774 N N . LEU A 1 95 ? -15.219 -2.921 19.804 1.00 90.62 95 LEU A N 1
ATOM 775 C CA . LEU A 1 95 ? -14.720 -2.003 20.835 1.00 90.62 95 LEU A CA 1
ATOM 776 C C . LEU A 1 95 ? -15.777 -0.991 21.329 1.00 90.62 95 LEU A C 1
ATOM 778 O O . LEU A 1 95 ? -15.486 -0.149 22.192 1.00 90.62 95 LEU A O 1
ATOM 782 N N . GLY A 1 96 ? -17.001 -1.031 20.792 1.00 88.88 96 GLY A N 1
ATOM 783 C CA . GLY A 1 96 ? -18.064 -0.072 21.102 1.00 88.88 96 GLY A CA 1
ATOM 784 C C . GLY A 1 96 ? -17.671 1.370 20.761 1.00 88.88 96 GLY A C 1
ATOM 785 O O . GLY A 1 96 ? -17.875 2.282 21.569 1.00 88.88 96 GLY A O 1
ATOM 786 N N . ILE A 1 97 ? -17.004 1.558 19.625 1.00 85.69 97 ILE A N 1
ATOM 787 C CA . ILE A 1 97 ? -16.667 2.854 19.030 1.00 85.69 97 ILE A CA 1
ATOM 788 C C . ILE A 1 97 ? -17.717 3.125 17.944 1.00 85.69 97 ILE A C 1
ATOM 790 O O . ILE A 1 97 ? -18.064 2.208 17.196 1.00 85.69 97 ILE A O 1
ATOM 794 N N . LYS A 1 98 ? -18.266 4.346 17.912 1.00 74.75 98 LYS A N 1
ATOM 795 C CA . LYS A 1 98 ? -19.249 4.750 16.895 1.00 74.75 98 LYS A CA 1
ATOM 796 C C . LYS A 1 98 ? -18.607 4.911 15.520 1.00 74.75 98 LYS A C 1
ATOM 798 O O . LYS A 1 98 ? -17.420 5.302 15.460 1.00 74.75 98 LYS A O 1
#

Radius of gyration: 21.68 Å; chains: 1; bounding box: 40×26×58 Å

Secondary structure (DSSP, 8-state):
-HHHHHHHHHHHHHTT-TT---TTHHHHHHHHHHHHHHHHHHHHHHHHHHHHHHHHHHT---HHHHHHTHHHHHHHHHHS-THHHHHHHHHHHHTT--

Sequence (98 aa):
MIGVVIFAVGLLDLLNMRFVEVGTWGYWLLGIGAVMLLIGLIWLASYRLNVRKFNKLMEEKSKANFTRNMDDVEYLAWRLPLKFEERLS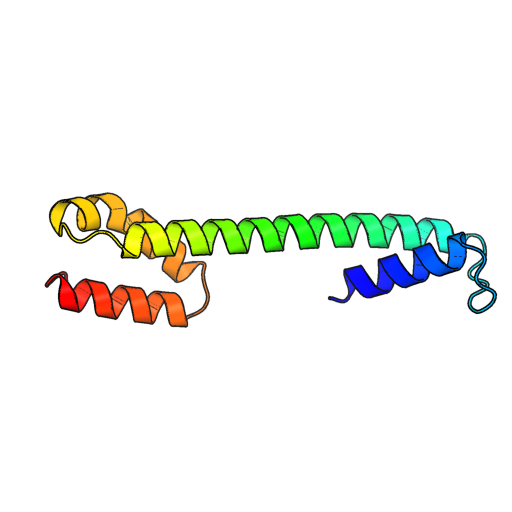AKKKELGIK

Foldseek 3Di:
DVLQVLLVVLVCVVVPVVPDPPDPCSVVSNVSSVVVVVVVVVVVVVLVVLVVVLVVLLVDPDLVSNVVCVVVNVVSCVVDPVVSVVSSVVSCVVSVHD